Protein AF-A0A3D5J6N1-F1 (afdb_monomer_lite)

Structure (mmCIF, N/CA/C/O backbone):
data_AF-A0A3D5J6N1-F1
#
_entry.id   AF-A0A3D5J6N1-F1
#
loop_
_atom_site.group_PDB
_atom_site.id
_atom_site.type_symbol
_atom_site.label_atom_id
_atom_site.label_alt_id
_atom_site.label_comp_id
_atom_site.label_asym_id
_atom_site.label_entity_id
_atom_site.label_seq_id
_atom_site.pdbx_PDB_ins_code
_atom_site.Cartn_x
_atom_site.Cartn_y
_atom_site.Cartn_z
_atom_site.occupancy
_atom_site.B_iso_or_equiv
_atom_site.auth_seq_id
_atom_site.auth_comp_id
_atom_site.auth_asym_id
_atom_site.auth_atom_id
_atom_site.pdbx_PDB_model_num
ATOM 1 N N . GLY A 1 1 ? 0.751 -1.816 8.153 1.00 95.75 1 GLY A N 1
ATOM 2 C CA . GLY A 1 1 ? 0.790 -1.893 6.686 1.00 95.75 1 GLY A CA 1
ATOM 3 C C . GLY A 1 1 ? 2.060 -1.240 6.195 1.00 95.75 1 GLY A C 1
ATOM 4 O O . GLY A 1 1 ? 2.969 -1.044 6.995 1.00 95.75 1 GLY A O 1
ATOM 5 N N . GLU A 1 2 ? 2.127 -0.920 4.909 1.00 96.69 2 GLU A N 1
ATOM 6 C CA . GLU A 1 2 ? 3.297 -0.308 4.264 1.00 96.69 2 GLU A CA 1
ATOM 7 C C . GLU A 1 2 ? 3.144 1.219 4.150 1.00 96.69 2 GLU A C 1
ATOM 9 O O . GLU A 1 2 ? 2.028 1.720 4.011 1.00 96.69 2 GLU A O 1
ATOM 14 N N . SER A 1 3 ? 4.258 1.957 4.194 1.00 95.56 3 SER A N 1
ATOM 15 C CA . SER A 1 3 ? 4.312 3.390 3.886 1.00 95.56 3 SER A CA 1
ATOM 16 C C . SER A 1 3 ? 5.071 3.637 2.576 1.00 95.56 3 SER A C 1
ATOM 18 O O . SER A 1 3 ? 6.130 3.069 2.334 1.00 95.56 3 SER A O 1
ATOM 20 N N . GLY A 1 4 ? 4.544 4.515 1.721 1.00 90.12 4 GLY A N 1
ATOM 21 C CA . GLY A 1 4 ? 5.083 4.761 0.376 1.00 90.12 4 GLY A CA 1
ATOM 22 C C . GLY A 1 4 ? 6.143 5.866 0.279 1.00 90.12 4 GLY A C 1
ATOM 23 O O . GLY A 1 4 ? 6.127 6.614 -0.699 1.00 90.12 4 GLY A O 1
ATOM 24 N N . LEU A 1 5 ? 7.018 6.049 1.280 1.00 93.50 5 LEU A N 1
ATOM 25 C CA . LEU A 1 5 ? 7.982 7.165 1.300 1.00 93.50 5 LEU A CA 1
ATOM 26 C C . LEU A 1 5 ? 9.447 6.711 1.370 1.00 93.50 5 LEU A C 1
ATOM 28 O O . LEU A 1 5 ? 9.987 6.468 2.446 1.00 93.50 5 LEU A O 1
ATOM 32 N N . SER A 1 6 ? 10.118 6.708 0.217 1.00 90.38 6 SER A N 1
ATOM 33 C CA . SER A 1 6 ? 11.531 6.325 0.097 1.00 90.38 6 SER A CA 1
ATOM 34 C C . SER A 1 6 ? 12.516 7.441 0.490 1.00 90.38 6 SER A C 1
ATOM 36 O O . SER A 1 6 ? 12.380 8.616 0.113 1.00 90.38 6 SER A O 1
ATOM 38 N N . GLY A 1 7 ? 13.562 7.063 1.222 1.00 91.75 7 GLY A N 1
ATOM 39 C CA . GLY A 1 7 ? 14.678 7.906 1.657 1.00 91.75 7 GLY A CA 1
ATOM 40 C C . GLY A 1 7 ? 14.373 8.844 2.830 1.00 91.75 7 GLY A C 1
ATOM 41 O O . GLY A 1 7 ? 15.172 9.738 3.109 1.00 91.75 7 GLY A O 1
ATOM 42 N N . ARG A 1 8 ? 13.198 8.722 3.463 1.00 94.38 8 ARG A N 1
ATOM 43 C CA . ARG A 1 8 ? 12.785 9.486 4.663 1.00 94.38 8 ARG A CA 1
ATOM 44 C C . ARG A 1 8 ? 12.055 8.596 5.676 1.00 94.38 8 ARG A C 1
ATOM 46 O O . ARG A 1 8 ? 11.196 9.056 6.424 1.00 94.38 8 ARG A O 1
ATOM 53 N N . GLU A 1 9 ? 12.413 7.321 5.722 1.00 94.69 9 GLU A N 1
ATOM 54 C CA . GLU A 1 9 ? 11.760 6.273 6.510 1.00 94.69 9 GLU A CA 1
ATOM 55 C C . GLU A 1 9 ? 11.765 6.609 8.005 1.00 94.69 9 GLU A C 1
ATOM 57 O O . GLU A 1 9 ? 10.756 6.440 8.681 1.00 94.69 9 GLU A O 1
ATOM 62 N N . LYS A 1 10 ? 12.864 7.182 8.516 1.00 97.25 10 LYS A N 1
ATOM 63 C CA . LYS A 1 10 ? 12.965 7.614 9.922 1.00 97.25 10 LYS A CA 1
ATOM 64 C C . LYS A 1 10 ? 11.920 8.667 10.301 1.00 97.25 10 LYS A C 1
ATOM 66 O O . LYS A 1 10 ? 11.408 8.632 11.413 1.00 97.25 10 LYS A O 1
ATOM 71 N N . ALA A 1 11 ? 11.588 9.579 9.385 1.00 96.75 11 ALA A N 1
ATOM 72 C CA . ALA A 1 11 ? 10.551 10.578 9.631 1.00 96.75 11 ALA A CA 1
ATOM 73 C C . ALA A 1 11 ? 9.163 9.925 9.703 1.00 96.75 11 ALA A C 1
ATOM 75 O O . ALA A 1 11 ? 8.346 10.305 10.536 1.00 96.75 11 ALA A O 1
ATOM 76 N N . VAL A 1 12 ? 8.913 8.911 8.866 1.00 97.75 12 VAL A N 1
ATOM 77 C CA . VAL A 1 12 ? 7.665 8.136 8.910 1.00 97.75 12 VAL A CA 1
ATOM 78 C C . VAL A 1 12 ? 7.560 7.341 10.207 1.00 97.75 12 VAL A C 1
ATOM 80 O O . VAL A 1 12 ? 6.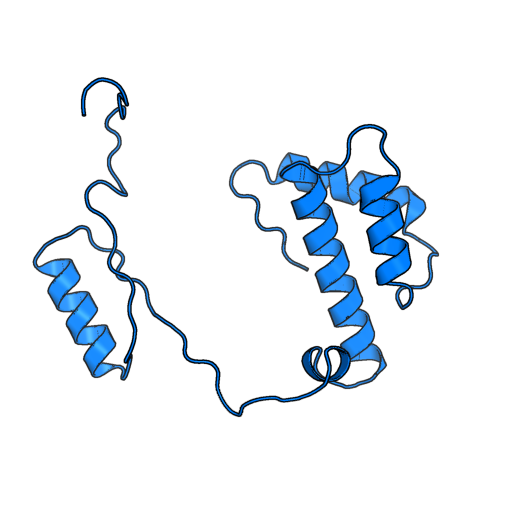497 7.340 10.818 1.00 97.75 12 VAL A O 1
ATOM 83 N N . ILE A 1 13 ? 8.650 6.707 10.652 1.00 97.69 13 ILE A N 1
ATOM 84 C CA . ILE A 1 13 ? 8.692 5.977 11.927 1.00 97.69 13 ILE A CA 1
ATOM 85 C C . ILE A 1 13 ? 8.324 6.911 13.082 1.00 97.69 13 ILE A C 1
ATOM 87 O O . ILE A 1 13 ? 7.390 6.604 13.813 1.00 97.69 13 ILE A O 1
ATOM 91 N N . GLY A 1 14 ? 8.967 8.080 13.185 1.00 97.56 14 GLY A N 1
ATOM 92 C CA . GLY A 1 14 ? 8.650 9.045 14.244 1.00 97.56 14 GLY A CA 1
ATOM 93 C C . GLY A 1 14 ? 7.196 9.534 14.202 1.00 97.56 14 GLY A C 1
ATOM 94 O O . GLY A 1 14 ? 6.566 9.692 15.243 1.00 97.56 14 GLY A O 1
ATOM 95 N N . ALA A 1 15 ? 6.621 9.712 13.007 1.00 96.19 15 ALA A N 1
ATOM 96 C CA . ALA A 1 15 ? 5.203 10.047 12.872 1.00 96.19 15 ALA A CA 1
ATOM 97 C C . ALA A 1 15 ? 4.282 8.907 13.349 1.00 96.19 15 ALA A C 1
ATOM 99 O O . ALA A 1 15 ? 3.285 9.168 14.018 1.00 96.19 15 ALA A O 1
ATOM 100 N N . ILE A 1 16 ? 4.615 7.648 13.045 1.00 97.31 16 ILE A N 1
ATOM 101 C CA . ILE A 1 16 ? 3.864 6.476 13.524 1.00 97.31 16 ILE A CA 1
ATOM 102 C C . ILE A 1 16 ? 3.967 6.348 15.046 1.00 97.31 16 ILE A C 1
ATOM 104 O O . ILE A 1 16 ? 2.947 6.118 15.693 1.00 97.31 16 ILE A O 1
ATOM 108 N N . GLU A 1 17 ? 5.162 6.512 15.618 1.00 97.50 17 GLU A N 1
ATOM 109 C CA . GLU A 1 17 ? 5.380 6.494 17.070 1.00 97.50 17 GLU A CA 1
ATOM 110 C C . GLU A 1 17 ? 4.515 7.555 17.753 1.00 97.50 17 GLU A C 1
ATOM 112 O O . GLU A 1 17 ? 3.757 7.227 18.664 1.00 97.50 17 GLU A O 1
ATOM 117 N N . HIS A 1 18 ? 4.517 8.784 17.235 1.00 95.44 18 HIS A N 1
ATOM 118 C CA . HIS A 1 18 ? 3.684 9.857 17.769 1.00 95.44 18 HIS A CA 1
ATOM 119 C C . HIS A 1 18 ? 2.181 9.548 17.675 1.00 95.44 18 HIS A C 1
ATOM 121 O O . HIS A 1 18 ? 1.440 9.716 18.642 1.00 95.44 18 HIS A O 1
ATOM 127 N N . PHE A 1 19 ? 1.705 9.045 16.531 1.00 95.62 19 PHE A N 1
ATOM 128 C CA . PHE A 1 19 ? 0.306 8.633 16.396 1.00 95.62 19 PHE A CA 1
ATOM 129 C C . PHE A 1 19 ? -0.060 7.467 17.327 1.00 95.62 19 PHE A C 1
ATOM 131 O O . PHE A 1 19 ? -1.196 7.382 17.797 1.00 95.62 19 PHE A O 1
ATOM 138 N N . SER A 1 20 ? 0.887 6.574 17.624 1.00 95.50 20 SER A N 1
ATOM 139 C CA . SER A 1 20 ? 0.641 5.413 18.483 1.00 95.50 20 SER A CA 1
ATOM 140 C C . SER A 1 20 ? 0.263 5.794 19.917 1.00 95.50 20 SER A C 1
ATOM 142 O O . SER A 1 20 ? -0.566 5.108 20.514 1.00 95.50 20 SER A O 1
ATOM 144 N N . GLU A 1 21 ? 0.784 6.916 20.429 1.00 94.06 21 GLU A N 1
ATOM 145 C CA . GLU A 1 21 ? 0.539 7.396 21.797 1.00 94.06 21 GLU A CA 1
ATOM 146 C C . GLU A 1 21 ? -0.954 7.528 22.123 1.00 94.06 21 GLU A C 1
ATOM 148 O O . GLU A 1 21 ? -1.364 7.286 23.257 1.00 94.06 21 GLU A O 1
ATOM 153 N N . TRP A 1 22 ? -1.779 7.866 21.128 1.00 89.56 22 TRP A N 1
ATOM 154 C CA . TRP A 1 22 ? -3.221 8.044 21.304 1.00 89.56 22 TRP A CA 1
ATOM 155 C C . TRP A 1 22 ? -4.077 7.016 20.553 1.00 89.56 22 TRP A C 1
ATOM 157 O O . TRP A 1 22 ? -5.252 6.843 20.886 1.00 89.56 22 TRP A O 1
ATOM 167 N N . LEU A 1 23 ? -3.525 6.322 19.550 1.00 95.12 23 LEU A N 1
ATOM 168 C CA . LEU A 1 23 ? -4.225 5.231 18.861 1.00 95.12 23 LEU A CA 1
ATOM 169 C C . LEU A 1 23 ? -4.404 4.002 19.760 1.00 95.12 23 LEU A C 1
ATOM 171 O O . LEU A 1 23 ? -5.376 3.257 19.603 1.00 95.12 23 LEU A O 1
ATOM 175 N N . LEU A 1 24 ? -3.479 3.768 20.692 1.00 95.50 24 LEU A N 1
ATOM 176 C CA . LEU A 1 24 ? -3.572 2.649 21.625 1.00 95.50 24 LEU A CA 1
ATOM 177 C C . LEU A 1 24 ? -4.835 2.757 22.492 1.00 95.50 24 LEU A C 1
ATOM 179 O O . LEU A 1 24 ? -5.148 3.796 23.064 1.00 95.50 24 LEU A O 1
ATOM 183 N N . GLY A 1 25 ? -5.584 1.655 22.575 1.00 95.31 25 GLY A N 1
ATOM 184 C CA . GLY A 1 25 ? -6.866 1.594 23.285 1.00 95.31 25 GLY A CA 1
ATOM 185 C C . GLY A 1 25 ? -8.078 2.055 22.467 1.00 95.31 25 GLY A C 1
ATOM 186 O O . GLY A 1 25 ? -9.211 1.842 22.902 1.00 95.31 25 GLY A O 1
ATOM 187 N N . LYS A 1 26 ? -7.886 2.625 21.269 1.00 96.38 26 LYS A N 1
ATOM 188 C CA . LYS A 1 26 ? -8.996 2.966 20.371 1.00 96.38 26 LYS A CA 1
ATOM 189 C C . LYS A 1 26 ? -9.545 1.712 19.666 1.00 96.38 26 LYS A C 1
ATOM 191 O O . LYS A 1 26 ? -8.797 0.785 19.346 1.00 96.38 26 LYS A O 1
ATOM 196 N N . PRO A 1 27 ? -10.853 1.670 19.362 1.00 96.94 27 PRO A N 1
ATOM 197 C CA . PRO A 1 27 ? -11.458 0.562 18.628 1.00 96.94 27 PRO A CA 1
ATOM 198 C C . PRO A 1 27 ? -11.005 0.544 17.160 1.00 96.94 27 PRO A C 1
ATOM 200 O O . PRO A 1 27 ? -11.390 1.398 16.361 1.00 96.94 27 PRO A O 1
ATOM 203 N N . ALA A 1 28 ? -10.260 -0.495 16.775 1.00 96.62 28 ALA A N 1
ATOM 204 C CA . ALA A 1 28 ? -9.67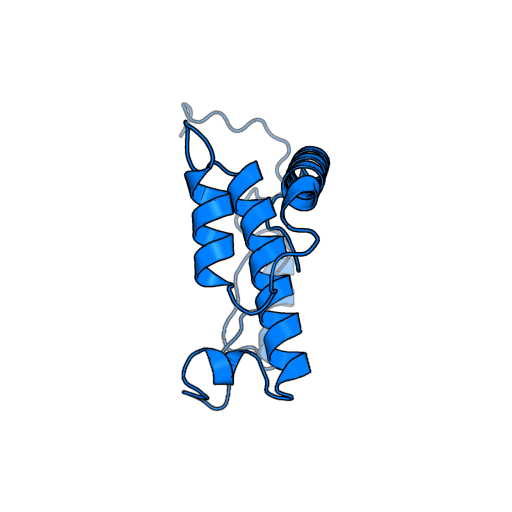1 -0.632 15.438 1.00 96.62 28 ALA A CA 1
ATOM 205 C C . ALA A 1 28 ? -10.690 -0.623 14.277 1.00 96.62 28 ALA A C 1
ATOM 207 O O . ALA A 1 28 ? -10.333 -0.346 13.137 1.00 96.62 28 ALA A O 1
ATOM 208 N N . PHE A 1 29 ? -11.970 -0.913 14.538 1.00 97.81 29 PHE A N 1
ATOM 209 C CA . PHE A 1 29 ? -13.009 -0.947 13.501 1.00 97.81 29 PHE A CA 1
ATOM 210 C C . PHE A 1 29 ? -13.535 0.442 13.117 1.00 97.81 29 PHE A C 1
ATOM 212 O O . PHE A 1 29 ? -14.210 0.569 12.092 1.00 97.81 29 PHE A O 1
ATOM 219 N N . GLN A 1 30 ? -13.205 1.486 13.885 1.00 97.62 30 GLN A N 1
ATOM 220 C CA . GLN A 1 30 ? -13.587 2.872 13.599 1.00 97.62 30 GLN A CA 1
ATOM 221 C C . GLN A 1 30 ? -12.633 3.541 12.592 1.00 97.62 30 GLN A C 1
ATOM 223 O O . GLN A 1 30 ? -12.258 4.698 12.759 1.00 97.62 30 GLN A O 1
ATOM 228 N N . ILE A 1 31 ? -12.252 2.817 11.533 1.00 98.12 31 ILE A N 1
ATOM 229 C CA . ILE A 1 31 ? -11.188 3.201 10.589 1.00 98.12 31 ILE A CA 1
ATOM 230 C C . ILE A 1 31 ? -11.380 4.625 10.056 1.00 98.12 31 ILE A C 1
ATOM 232 O O . ILE A 1 31 ? -10.477 5.445 10.168 1.00 98.12 31 ILE A O 1
ATOM 236 N N . GLY A 1 32 ? -12.578 4.959 9.562 1.00 97.62 32 GLY A N 1
ATOM 237 C CA . GLY A 1 32 ? -12.861 6.294 9.026 1.00 97.62 32 GLY A CA 1
ATOM 238 C C . GLY A 1 32 ? -12.730 7.417 10.062 1.00 97.62 32 GLY A C 1
ATOM 239 O O . GLY A 1 32 ? -12.237 8.491 9.732 1.00 97.62 32 GLY A O 1
ATOM 240 N N . SER A 1 33 ? -13.108 7.168 11.320 1.00 97.31 33 SER A N 1
ATOM 241 C CA . SER A 1 33 ? -12.926 8.146 12.402 1.00 97.31 33 SER A CA 1
ATOM 242 C C . SER A 1 33 ? -11.450 8.326 12.736 1.00 97.31 33 SER A C 1
ATOM 244 O O . SER A 1 33 ? -10.985 9.456 12.838 1.00 97.31 33 SER A O 1
ATOM 246 N N . LEU A 1 34 ? -10.709 7.222 12.870 1.00 97.56 34 LEU A N 1
ATOM 247 C CA . LEU A 1 34 ? -9.277 7.252 13.170 1.00 97.56 34 LEU A CA 1
ATOM 248 C C . LEU A 1 34 ? -8.498 7.949 12.054 1.00 97.56 34 LEU A C 1
ATOM 250 O O . LEU A 1 34 ? -7.630 8.764 12.337 1.00 97.56 34 LEU A O 1
ATOM 254 N N . TRP A 1 35 ? -8.852 7.696 10.794 1.00 97.19 35 TRP A N 1
ATOM 255 C CA . TRP A 1 35 ? -8.256 8.376 9.648 1.00 97.19 35 TRP A CA 1
ATOM 256 C C . TRP A 1 35 ? -8.487 9.891 9.705 1.00 97.19 35 TRP A C 1
ATOM 258 O O . TRP A 1 35 ? -7.547 10.664 9.537 1.00 97.19 35 TRP A O 1
ATOM 268 N N . GLN A 1 36 ? -9.723 10.328 9.981 1.00 95.88 36 GLN A N 1
ATOM 269 C CA . GLN A 1 36 ? -10.050 11.754 10.104 1.00 95.88 36 GLN A CA 1
ATOM 270 C C . GLN A 1 36 ? -9.321 12.406 11.280 1.00 95.88 36 GLN A C 1
ATOM 272 O O . GLN A 1 36 ? -8.805 13.510 11.126 1.00 95.88 36 GLN A O 1
ATOM 277 N N . GLU A 1 37 ? -9.243 11.725 12.424 1.00 94.00 37 GLU A N 1
ATOM 278 C CA . GLU A 1 37 ? -8.503 12.191 13.601 1.00 94.00 37 GLU A CA 1
ATOM 279 C C . GLU A 1 37 ? -7.011 12.333 13.264 1.00 94.00 37 GLU A C 1
ATOM 281 O O . GLU A 1 37 ? -6.456 13.404 13.463 1.00 94.00 37 GLU A O 1
ATOM 286 N N . LEU A 1 38 ? -6.381 11.332 12.638 1.00 94.75 38 LEU A N 1
ATOM 287 C CA . LEU A 1 38 ? -4.975 11.402 12.218 1.00 94.75 38 LEU A CA 1
ATOM 288 C C . LEU A 1 38 ? -4.700 12.522 11.201 1.00 94.75 38 LEU A C 1
ATOM 290 O O . LEU A 1 38 ? -3.656 13.171 11.252 1.00 94.75 38 LEU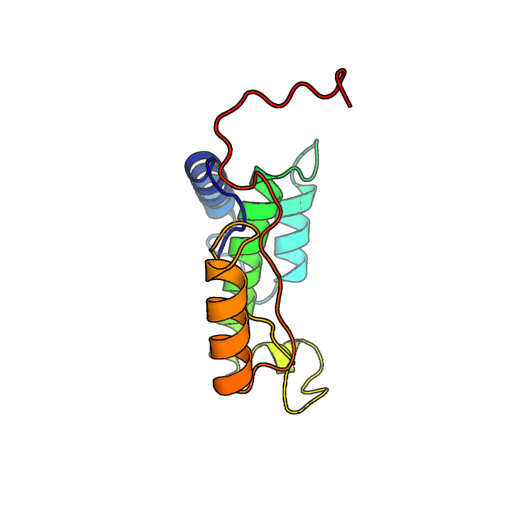 A O 1
ATOM 294 N N . TYR A 1 39 ? -5.610 12.732 10.249 1.00 95.38 39 TYR A N 1
ATOM 295 C CA . TYR A 1 39 ? -5.411 13.715 9.186 1.00 95.38 39 TYR A CA 1
ATOM 296 C C . TYR A 1 39 ? -5.650 15.152 9.670 1.00 95.38 39 TYR A C 1
ATOM 298 O O . TYR A 1 39 ? -4.902 16.051 9.285 1.00 95.38 39 TYR A O 1
ATOM 306 N N . ARG A 1 40 ? -6.665 15.361 10.523 1.00 92.88 40 ARG A N 1
ATOM 307 C CA . ARG A 1 40 ? -7.186 16.686 10.914 1.00 92.88 40 ARG A CA 1
ATOM 308 C C . ARG A 1 40 ? -6.847 17.113 12.345 1.00 92.88 40 ARG A C 1
ATOM 310 O O . ARG A 1 40 ? -7.234 18.207 12.739 1.00 92.88 40 ARG A O 1
ATOM 317 N N . SER A 1 41 ? -6.151 16.295 13.140 1.00 85.81 41 SER A N 1
ATOM 318 C CA . SER A 1 41 ? -5.722 16.673 14.503 1.00 85.81 41 SER A CA 1
ATOM 319 C C . SER A 1 41 ? -4.613 17.729 14.539 1.00 85.81 41 SER A C 1
ATOM 321 O O . SER A 1 41 ? -4.252 18.215 15.608 1.00 85.81 41 SER A O 1
ATOM 323 N N . GLN A 1 42 ? -4.076 18.097 13.379 1.00 80.81 42 GLN A N 1
ATOM 324 C CA . GLN A 1 42 ? -2.999 19.063 13.213 1.00 80.81 42 GLN A CA 1
ATOM 325 C C . GLN A 1 42 ? -3.494 20.337 12.530 1.00 80.81 42 GLN A C 1
ATOM 327 O O . GLN A 1 42 ? -4.401 20.302 11.706 1.00 80.81 42 GLN A O 1
ATOM 332 N N . TYR A 1 43 ? -2.856 21.464 12.850 1.00 84.38 43 TYR A N 1
ATOM 333 C CA . TYR A 1 43 ? -3.203 22.767 1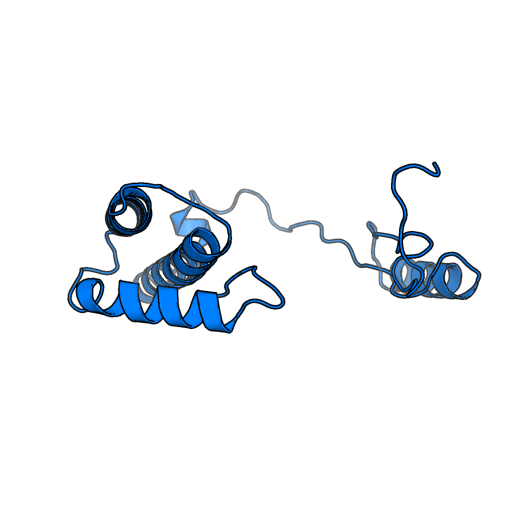2.275 1.00 84.38 43 TYR A CA 1
ATOM 334 C C . TYR A 1 43 ? -2.875 22.872 10.773 1.00 84.38 43 TYR A C 1
ATOM 336 O O . TYR A 1 43 ? -3.507 23.644 10.062 1.00 84.38 43 TYR A O 1
ATOM 344 N N . PHE A 1 44 ? -1.889 22.104 10.296 1.00 87.88 44 PHE A N 1
ATOM 345 C CA . PHE A 1 44 ? -1.512 22.026 8.883 1.00 87.88 44 PHE A CA 1
ATOM 346 C C . PHE A 1 44 ? -1.666 20.589 8.395 1.00 87.88 44 PHE A C 1
ATOM 348 O O . PHE A 1 44 ? -0.816 19.749 8.680 1.00 87.88 44 PHE A O 1
ATOM 355 N N . GLU A 1 45 ? -2.745 20.283 7.684 1.00 89.50 45 GLU A N 1
ATOM 356 C CA . GLU A 1 45 ? -3.027 18.906 7.289 1.00 89.50 45 GLU A CA 1
ATOM 357 C C . GLU A 1 45 ? -2.117 18.393 6.160 1.00 89.50 45 GLU A C 1
ATOM 359 O O . GLU A 1 45 ? -1.752 19.099 5.216 1.00 89.50 45 GLU A O 1
ATOM 364 N N . GLY A 1 46 ? -1.820 17.094 6.214 1.00 84.25 46 GLY A N 1
ATOM 365 C CA . GLY A 1 46 ? -1.230 16.356 5.104 1.00 84.25 46 GLY A CA 1
ATOM 366 C C . GLY A 1 46 ? 0.300 16.379 5.050 1.00 84.25 46 GLY A C 1
ATOM 367 O O . GLY A 1 46 ? 0.988 16.182 6.047 1.00 84.25 46 GLY A O 1
ATOM 368 N N . GLY A 1 47 ? 0.847 16.506 3.840 1.00 92.50 47 GLY A N 1
ATOM 369 C CA . GLY A 1 47 ? 2.282 16.361 3.585 1.00 92.50 47 GLY A CA 1
ATOM 370 C C . GLY A 1 47 ? 2.748 14.906 3.441 1.00 92.50 47 GLY A C 1
ATOM 371 O O . GLY A 1 47 ? 2.100 13.955 3.876 1.00 92.50 47 GLY A O 1
ATOM 372 N N . ARG A 1 48 ? 3.904 14.719 2.789 1.00 94.25 48 ARG A N 1
ATOM 373 C CA . ARG A 1 48 ? 4.380 13.386 2.368 1.00 94.25 48 ARG A CA 1
ATOM 374 C C . ARG A 1 48 ? 4.625 12.431 3.536 1.00 94.25 48 ARG A C 1
ATOM 376 O O . ARG A 1 48 ? 4.282 11.263 3.433 1.00 94.25 48 ARG A O 1
ATOM 383 N N . VAL A 1 49 ? 5.220 12.920 4.625 1.00 95.69 49 VAL A N 1
ATOM 384 C CA . VAL A 1 49 ? 5.573 12.088 5.789 1.00 95.69 49 VAL A CA 1
ATOM 385 C C . VAL A 1 49 ? 4.321 11.630 6.530 1.00 95.69 49 VAL A C 1
ATOM 387 O O . VAL A 1 49 ? 4.151 10.436 6.762 1.00 95.69 49 VAL A O 1
ATOM 390 N N . LEU A 1 50 ? 3.424 12.562 6.860 1.00 95.56 50 LEU A N 1
ATOM 391 C CA . LEU A 1 50 ? 2.253 12.255 7.676 1.00 95.56 50 LEU A CA 1
ATOM 392 C C . LEU A 1 50 ? 1.254 11.401 6.904 1.00 95.56 50 LEU A C 1
ATOM 394 O O . LEU A 1 50 ? 0.805 10.390 7.427 1.00 95.56 50 LEU A O 1
ATOM 398 N N . VAL A 1 51 ? 0.981 11.708 5.631 1.00 95.94 51 VAL A N 1
ATOM 399 C CA . VAL A 1 51 ? 0.082 10.873 4.817 1.00 95.94 51 VAL A CA 1
ATOM 400 C C . VAL A 1 51 ? 0.668 9.475 4.584 1.00 95.94 51 VAL A C 1
ATOM 402 O O . VAL A 1 51 ? -0.083 8.500 4.576 1.00 95.94 51 VAL A O 1
ATOM 405 N N . ALA A 1 52 ? 1.995 9.332 4.468 1.00 97.19 52 ALA A N 1
ATOM 406 C CA . ALA A 1 52 ? 2.633 8.016 4.392 1.00 97.19 52 ALA A CA 1
ATOM 407 C C . ALA A 1 52 ? 2.471 7.212 5.696 1.00 97.19 52 ALA A C 1
ATOM 409 O O . ALA A 1 52 ? 2.183 6.016 5.637 1.00 97.19 52 ALA A O 1
ATOM 410 N N . ALA A 1 53 ? 2.598 7.857 6.861 1.00 97.06 53 ALA A N 1
ATOM 411 C CA . ALA A 1 53 ? 2.338 7.230 8.159 1.00 97.06 53 ALA A CA 1
ATOM 412 C C . ALA A 1 53 ? 0.859 6.833 8.320 1.00 97.06 53 ALA A C 1
ATOM 414 O O . ALA A 1 53 ? 0.562 5.694 8.681 1.00 97.06 53 ALA A O 1
ATOM 415 N N . ILE A 1 54 ? -0.068 7.735 7.973 1.00 96.81 54 ILE A N 1
ATOM 416 C CA . ILE A 1 54 ? -1.518 7.483 7.995 1.00 96.81 54 ILE A CA 1
ATOM 417 C C . ILE A 1 54 ? -1.873 6.301 7.091 1.00 96.81 54 ILE A C 1
ATOM 419 O O . ILE A 1 54 ? -2.624 5.424 7.506 1.00 96.81 54 ILE A O 1
ATOM 423 N N . SER A 1 55 ? -1.291 6.227 5.891 1.00 97.62 55 SER A N 1
ATOM 424 C CA . SER A 1 55 ? -1.521 5.117 4.955 1.00 97.62 55 SER A CA 1
ATOM 425 C C . SER A 1 55 ? -1.083 3.771 5.543 1.00 97.62 55 SER A C 1
ATOM 427 O O . SER A 1 55 ? -1.813 2.786 5.445 1.00 97.62 55 SER A O 1
ATOM 429 N N . ALA A 1 56 ? 0.071 3.721 6.219 1.00 98.19 56 ALA A N 1
ATOM 430 C CA . ALA A 1 56 ? 0.551 2.491 6.850 1.00 98.19 56 ALA A CA 1
ATOM 431 C C . ALA A 1 56 ? -0.376 1.995 7.971 1.00 98.19 56 ALA A C 1
ATOM 433 O O . ALA A 1 56 ? -0.546 0.776 8.126 1.00 98.19 56 ALA A O 1
ATOM 434 N N . ILE A 1 57 ? -0.968 2.926 8.728 1.00 97.88 57 ILE A N 1
ATOM 435 C CA . ILE A 1 57 ? -1.960 2.651 9.774 1.00 97.88 57 ILE A CA 1
ATOM 436 C C . ILE A 1 57 ? -3.281 2.199 9.143 1.00 97.88 57 ILE A C 1
ATOM 438 O O . ILE A 1 57 ? -3.795 1.149 9.518 1.00 97.88 57 ILE A O 1
ATOM 442 N N . ASP A 1 58 ? -3.797 2.917 8.146 1.00 98.12 58 ASP A N 1
ATOM 443 C CA . ASP A 1 58 ? -5.059 2.597 7.469 1.00 98.12 58 ASP A CA 1
ATOM 444 C C . ASP A 1 58 ? -5.044 1.197 6.831 1.00 98.12 58 ASP A C 1
ATOM 446 O O . ASP A 1 58 ? -5.959 0.400 7.054 1.00 98.12 58 ASP A O 1
ATOM 450 N N . ILE A 1 59 ? -3.952 0.842 6.143 1.00 98.50 59 ILE A N 1
ATOM 451 C CA . ILE A 1 59 ? -3.745 -0.508 5.597 1.00 98.50 59 ILE A CA 1
ATOM 452 C C . ILE A 1 59 ? -3.748 -1.554 6.723 1.00 98.50 59 ILE A C 1
ATOM 454 O O . ILE A 1 59 ? -4.335 -2.624 6.569 1.00 98.50 59 ILE A O 1
ATOM 458 N N . ALA A 1 60 ? -3.108 -1.263 7.866 1.00 98.44 60 ALA A N 1
ATOM 459 C CA . ALA A 1 60 ? -3.092 -2.181 9.009 1.00 98.44 60 ALA A CA 1
ATOM 460 C C . ALA A 1 60 ? -4.492 -2.383 9.604 1.00 98.44 60 ALA A C 1
ATOM 462 O O . ALA A 1 60 ? -4.863 -3.506 9.934 1.00 98.44 60 ALA A O 1
ATOM 463 N N . LEU A 1 61 ? -5.272 -1.309 9.730 1.00 98.50 61 LEU A N 1
ATOM 464 C CA . LEU A 1 61 ? -6.626 -1.362 10.273 1.00 98.50 61 LEU A CA 1
ATOM 465 C C . LEU A 1 61 ? -7.573 -2.147 9.355 1.00 98.50 61 LEU A C 1
ATOM 467 O O . LEU A 1 61 ? -8.365 -2.956 9.843 1.00 98.50 61 LEU A O 1
ATOM 471 N N . HIS A 1 62 ? -7.460 -1.971 8.036 1.00 98.69 62 HIS A N 1
ATOM 472 C CA . HIS A 1 62 ? -8.216 -2.769 7.069 1.00 98.69 62 HIS A CA 1
ATOM 473 C C . HIS A 1 62 ? -7.817 -4.250 7.102 1.00 98.69 62 HIS A C 1
ATOM 475 O O . HIS A 1 62 ? -8.699 -5.108 7.074 1.00 98.69 62 HIS A O 1
ATOM 481 N N . ASP A 1 63 ? -6.523 -4.562 7.232 1.00 98.75 63 ASP A N 1
ATOM 482 C CA . ASP A 1 63 ? -6.034 -5.938 7.404 1.00 98.75 63 ASP A CA 1
ATOM 483 C C . ASP A 1 63 ? -6.576 -6.577 8.697 1.00 98.75 63 ASP A C 1
ATOM 485 O O . ASP A 1 63 ? -7.116 -7.683 8.668 1.00 98.75 63 ASP A O 1
ATOM 489 N N . ILE A 1 64 ? -6.541 -5.852 9.823 1.00 98.44 64 ILE A N 1
ATOM 490 C CA . ILE A 1 64 ? -7.138 -6.290 11.097 1.00 98.44 64 ILE A CA 1
ATOM 491 C C . ILE A 1 64 ? -8.633 -6.574 10.929 1.00 98.44 64 ILE A C 1
ATOM 493 O O . ILE A 1 64 ? -9.110 -7.626 11.357 1.00 98.44 64 ILE A O 1
ATOM 497 N N . LYS A 1 65 ? -9.380 -5.659 10.302 1.00 98.56 65 LYS A N 1
ATOM 498 C CA . LYS A 1 65 ? -10.826 -5.813 10.103 1.00 98.56 65 LYS A CA 1
ATOM 499 C C . LYS A 1 65 ? -11.153 -6.996 9.190 1.00 98.56 65 LYS A C 1
ATOM 501 O O . LYS A 1 65 ? -12.058 -7.762 9.511 1.00 98.56 65 LYS A O 1
ATOM 506 N N . GLY A 1 66 ? -10.399 -7.180 8.105 1.00 98.62 66 GLY A N 1
ATOM 507 C CA . GLY A 1 66 ? -10.543 -8.328 7.206 1.00 98.62 66 GLY A CA 1
ATOM 508 C C . GLY A 1 66 ? -10.276 -9.650 7.924 1.00 98.62 66 GLY A C 1
ATOM 509 O O . GLY A 1 66 ? -11.113 -10.551 7.890 1.00 98.62 66 GLY A O 1
ATOM 510 N N . LYS A 1 67 ? -9.170 -9.735 8.675 1.00 98.69 67 LYS A N 1
ATOM 511 C CA . LYS A 1 67 ? -8.818 -10.915 9.486 1.00 98.69 67 LYS A CA 1
ATOM 512 C C . LYS A 1 67 ? -9.874 -11.237 10.541 1.00 98.69 67 LYS A C 1
ATOM 514 O O . LYS A 1 67 ? -10.261 -12.394 10.675 1.00 98.69 67 LYS A O 1
ATOM 519 N N . ALA A 1 68 ? -10.360 -10.229 11.262 1.00 98.62 68 ALA A N 1
ATOM 520 C CA . ALA A 1 68 ? -11.365 -10.405 12.308 1.00 98.62 68 ALA A CA 1
ATOM 521 C C . ALA A 1 68 ? -12.725 -10.866 11.758 1.00 98.62 68 ALA A C 1
ATOM 523 O O . ALA A 1 68 ? -13.419 -11.638 12.414 1.00 98.62 68 ALA A O 1
ATOM 524 N N . LEU A 1 69 ? -13.093 -10.418 10.555 1.00 98.44 69 LEU A N 1
ATOM 525 C CA . LEU A 1 69 ? -14.322 -10.826 9.870 1.00 98.44 69 LEU A CA 1
ATOM 526 C C . LEU A 1 69 ? -14.137 -12.060 8.973 1.00 98.44 69 LEU A C 1
ATOM 528 O O . LEU A 1 69 ? -15.106 -12.518 8.380 1.00 98.44 69 LEU A O 1
ATOM 532 N N . GLN A 1 70 ? -12.915 -12.593 8.875 1.00 98.56 70 GLN A N 1
ATOM 533 C CA . GLN A 1 70 ? -12.548 -13.718 8.008 1.00 98.56 70 GLN A CA 1
ATOM 534 C C . GLN A 1 70 ? -12.913 -13.503 6.529 1.00 98.56 70 GLN A C 1
ATOM 536 O O . GLN A 1 70 ? -13.252 -14.445 5.815 1.00 98.56 70 GLN A O 1
ATOM 541 N N . VAL A 1 71 ? -12.808 -12.259 6.056 1.00 98.62 71 VAL A N 1
ATOM 542 C CA . VAL A 1 71 ? -13.040 -11.893 4.655 1.00 98.62 71 VAL A CA 1
ATOM 543 C C . VAL A 1 71 ? -11.821 -11.176 4.080 1.00 98.62 71 VAL A C 1
ATOM 545 O O . VAL A 1 71 ? -11.120 -10.458 4.801 1.00 98.62 71 VAL A O 1
ATOM 548 N N . PRO A 1 72 ? -11.540 -11.325 2.777 1.00 98.25 72 PRO A N 1
ATOM 549 C CA . PRO A 1 72 ? -10.525 -10.505 2.133 1.00 98.25 72 PRO A CA 1
ATOM 550 C C . PRO A 1 72 ? -10.955 -9.030 2.131 1.00 98.25 72 PRO A C 1
ATOM 552 O O . PRO A 1 72 ? -12.139 -8.717 2.038 1.00 98.25 72 PRO A O 1
ATOM 555 N N . VAL A 1 73 ? -9.992 -8.102 2.192 1.00 98.38 73 VAL A N 1
ATOM 556 C CA . VAL A 1 73 ? -10.272 -6.655 2.323 1.00 98.38 73 VAL A CA 1
ATOM 557 C C . VAL A 1 73 ? -11.196 -6.122 1.222 1.00 98.38 73 VAL A C 1
ATOM 559 O O . VAL A 1 73 ? -12.010 -5.249 1.499 1.00 98.38 73 VAL A O 1
ATOM 562 N N . TYR A 1 74 ? -11.142 -6.660 -0.002 1.00 98.00 74 TYR A N 1
ATOM 563 C CA . TYR A 1 74 ? -12.023 -6.210 -1.086 1.00 98.00 74 TYR A CA 1
ATOM 564 C C . TYR A 1 74 ? -13.518 -6.439 -0.796 1.00 98.00 74 TYR A C 1
ATOM 566 O O . TYR A 1 74 ? -14.343 -5.681 -1.299 1.00 98.00 74 TYR A O 1
ATOM 574 N N . GLU A 1 75 ? -13.886 -7.413 0.044 1.00 98.38 75 GLU A N 1
ATOM 575 C CA . GLU A 1 75 ? -15.280 -7.601 0.485 1.00 98.38 75 GLU A CA 1
ATOM 576 C C . GLU A 1 75 ? -15.750 -6.445 1.372 1.00 98.38 75 GLU A C 1
ATOM 578 O O . GLU A 1 75 ? -16.894 -6.006 1.282 1.00 98.38 75 GLU A O 1
ATOM 583 N N . LEU A 1 76 ? -14.841 -5.854 2.153 1.00 97.75 76 LEU A N 1
ATOM 584 C CA . LEU A 1 76 ? -15.127 -4.644 2.930 1.00 97.75 76 LEU A CA 1
ATOM 585 C C . LEU A 1 76 ? -15.340 -3.412 2.034 1.00 97.75 76 LEU A C 1
ATOM 587 O O . LEU A 1 76 ? -15.941 -2.436 2.478 1.00 97.75 76 LEU A O 1
ATOM 591 N N . LEU A 1 77 ? -14.839 -3.455 0.795 1.00 97.06 77 LEU A N 1
ATOM 592 C CA . LEU A 1 77 ? -14.844 -2.357 -0.177 1.00 97.06 77 LEU A CA 1
ATOM 593 C C . LEU A 1 77 ? -15.941 -2.501 -1.249 1.00 97.06 77 LEU A C 1
ATOM 595 O O . LEU A 1 77 ? -15.879 -1.837 -2.282 1.00 97.06 77 LEU A O 1
ATOM 599 N N . GLY A 1 78 ? -16.943 -3.353 -1.015 1.00 97.62 78 GLY A N 1
ATOM 600 C CA . GLY A 1 78 ? -18.068 -3.552 -1.938 1.00 97.62 78 GLY A CA 1
ATOM 601 C C . GLY A 1 78 ? -17.974 -4.807 -2.807 1.00 97.62 78 GLY A C 1
ATOM 602 O O . GLY A 1 78 ? -18.708 -4.923 -3.789 1.00 97.62 78 GLY A O 1
ATOM 603 N N . GLY A 1 79 ? -17.095 -5.745 -2.452 1.00 98.00 79 GLY A N 1
ATOM 604 C CA . GLY A 1 79 ? -17.041 -7.070 -3.060 1.00 98.00 79 GLY A CA 1
ATOM 605 C C . GLY A 1 79 ? -16.310 -7.124 -4.399 1.00 98.00 79 GLY A C 1
ATOM 606 O O . GLY A 1 79 ? -15.826 -6.131 -4.952 1.00 98.00 79 GLY A O 1
ATOM 607 N N . LYS A 1 80 ? -16.192 -8.345 -4.920 1.00 97.50 80 LYS A N 1
ATOM 608 C CA . LYS A 1 80 ? -15.496 -8.639 -6.175 1.00 97.50 80 LYS A CA 1
ATOM 609 C C . LYS A 1 80 ? -16.207 -8.010 -7.383 1.00 97.50 80 LYS A C 1
ATOM 611 O O . LYS A 1 80 ? -17.363 -8.305 -7.652 1.00 97.50 80 LYS A O 1
ATOM 616 N N . GLN A 1 81 ? -15.477 -7.208 -8.162 1.00 97.25 81 GLN A N 1
ATOM 617 C CA . GLN A 1 81 ? -15.970 -6.580 -9.406 1.00 97.25 81 GLN A CA 1
ATOM 618 C C . GLN A 1 81 ? -15.357 -7.187 -10.686 1.00 97.25 81 GLN A C 1
ATOM 620 O O . GLN A 1 81 ? -15.703 -6.786 -11.794 1.00 97.25 81 GLN A O 1
ATOM 625 N N . ARG A 1 82 ? -14.384 -8.100 -10.544 1.00 97.44 82 ARG A N 1
ATOM 626 C CA . ARG A 1 82 ? -13.690 -8.815 -11.633 1.00 97.44 82 ARG A CA 1
ATOM 627 C C . ARG A 1 82 ? -12.906 -10.010 -11.094 1.00 97.44 82 ARG A C 1
ATOM 629 O O . ARG A 1 82 ? -12.564 -10.026 -9.914 1.00 97.44 82 ARG A O 1
ATOM 636 N N . ASP A 1 83 ? -12.580 -10.970 -11.957 1.00 97.06 83 ASP A N 1
ATOM 637 C CA . ASP A 1 83 ? -11.832 -12.180 -11.581 1.00 97.06 83 ASP A CA 1
ATOM 638 C C . ASP A 1 83 ? -10.318 -11.990 -11.503 1.00 97.06 83 ASP A C 1
ATOM 640 O O . ASP A 1 83 ? -9.678 -12.583 -10.638 1.00 97.06 83 ASP A O 1
ATOM 644 N N . PHE A 1 84 ? -9.763 -11.124 -12.351 1.00 94.62 84 PHE A N 1
ATOM 645 C CA . PHE A 1 84 ? -8.327 -10.870 -12.435 1.00 94.62 84 PHE A CA 1
ATOM 646 C C . PHE A 1 84 ? -8.045 -9.372 -12.583 1.00 94.62 84 PHE A C 1
ATOM 648 O O . PHE A 1 84 ? -8.861 -8.615 -13.116 1.00 94.62 84 PHE A O 1
ATOM 655 N N . ILE A 1 85 ? -6.873 -8.949 -12.110 1.00 94.75 85 ILE A N 1
ATOM 656 C CA . ILE A 1 85 ? -6.333 -7.600 -12.303 1.00 94.75 85 ILE A CA 1
ATOM 657 C C . ILE A 1 85 ? -5.184 -7.721 -13.297 1.00 94.75 85 ILE A C 1
ATOM 659 O O . ILE A 1 85 ? -4.238 -8.464 -13.047 1.00 94.75 85 ILE A O 1
ATOM 663 N N . LEU A 1 86 ? -5.263 -6.999 -14.415 1.00 94.38 86 LEU A N 1
ATOM 664 C CA . LEU A 1 86 ? -4.142 -6.908 -15.345 1.00 94.38 86 LEU A CA 1
ATOM 665 C C . LEU A 1 86 ? -2.998 -6.151 -14.669 1.00 94.38 86 LEU A C 1
ATOM 667 O O . LEU A 1 86 ? -3.172 -5.023 -14.208 1.00 94.38 86 LEU A O 1
ATOM 671 N N . THR A 1 87 ? -1.836 -6.785 -14.609 1.00 95.81 87 THR A N 1
ATOM 672 C CA . THR A 1 87 ? -0.602 -6.211 -14.076 1.00 95.81 87 THR A CA 1
ATOM 673 C C . THR A 1 87 ? 0.372 -5.926 -15.218 1.00 95.81 87 THR A C 1
ATOM 675 O O . THR A 1 87 ? 0.192 -6.396 -16.343 1.00 95.81 87 THR A O 1
ATOM 678 N N . PHE A 1 88 ? 1.406 -5.135 -14.939 1.00 96.19 88 PHE A N 1
ATOM 679 C CA . PHE A 1 88 ? 2.491 -4.883 -15.882 1.00 96.19 88 PHE A CA 1
ATOM 680 C C . PHE A 1 88 ? 3.838 -5.164 -15.221 1.00 96.19 88 PHE A C 1
ATOM 682 O O . PHE A 1 88 ? 4.034 -4.875 -14.039 1.00 96.19 88 PHE A O 1
ATOM 689 N N . ALA A 1 89 ? 4.778 -5.688 -15.999 1.00 95.50 89 ALA A N 1
ATOM 690 C CA . ALA A 1 89 ? 6.170 -5.827 -15.585 1.00 95.50 89 ALA A CA 1
ATOM 691 C C . ALA A 1 89 ? 6.994 -4.612 -16.037 1.00 95.50 89 ALA A C 1
ATOM 693 O O . ALA A 1 89 ? 6.603 -3.888 -16.950 1.00 95.50 89 ALA A O 1
ATOM 694 N N . THR A 1 90 ? 8.132 -4.356 -15.391 1.00 93.94 90 THR A N 1
ATOM 695 C CA . THR A 1 90 ? 9.049 -3.272 -15.784 1.00 93.94 90 THR A CA 1
ATOM 696 C C . THR A 1 90 ? 10.386 -3.850 -16.235 1.00 93.94 90 THR A C 1
ATOM 698 O O . THR A 1 90 ? 10.961 -4.660 -15.514 1.00 93.94 90 THR A O 1
ATOM 701 N N . THR A 1 91 ? 10.904 -3.397 -17.379 1.00 94.25 91 THR A N 1
ATOM 702 C CA . THR A 1 91 ? 12.295 -3.671 -17.788 1.00 94.25 91 THR A CA 1
ATOM 703 C C . THR A 1 91 ? 13.256 -2.811 -16.968 1.00 94.25 91 THR A C 1
ATOM 705 O O . THR A 1 91 ? 12.997 -1.619 -16.795 1.00 94.25 91 THR A O 1
ATOM 708 N N . SER A 1 92 ? 14.382 -3.351 -16.513 1.00 89.69 92 SER A N 1
ATOM 709 C CA . SER A 1 92 ? 15.376 -2.612 -15.717 1.00 89.69 92 SER A CA 1
ATOM 710 C C . SER A 1 92 ? 16.500 -1.987 -16.547 1.00 89.69 92 SER A C 1
ATOM 712 O O . SER A 1 92 ? 17.143 -1.048 -16.080 1.00 89.69 92 SER A O 1
ATOM 714 N N . ALA A 1 93 ? 16.740 -2.489 -17.761 1.00 91.00 93 ALA A N 1
ATOM 715 C CA . ALA A 1 93 ? 17.803 -1.988 -18.627 1.00 91.00 93 ALA A CA 1
ATOM 716 C C . ALA A 1 93 ? 17.476 -0.592 -19.195 1.00 91.00 93 ALA A C 1
ATOM 718 O O . ALA A 1 93 ? 16.301 -0.292 -19.434 1.00 91.00 93 ALA A O 1
ATOM 719 N N . PRO A 1 94 ? 18.485 0.266 -19.449 1.00 90.00 94 PRO A N 1
ATOM 720 C CA . PRO A 1 94 ? 18.289 1.499 -20.206 1.00 90.00 94 PRO A CA 1
ATOM 721 C C . PRO A 1 94 ? 17.881 1.194 -21.660 1.00 90.00 94 PRO A C 1
ATOM 723 O O . PRO A 1 94 ? 18.066 0.067 -22.130 1.00 90.00 94 PRO A O 1
ATOM 726 N N . PRO A 1 95 ? 17.339 2.179 -22.400 1.00 91.94 95 PRO A N 1
ATOM 727 C CA . PRO A 1 95 ? 16.975 1.983 -23.802 1.00 91.94 95 PRO A CA 1
ATOM 728 C C . PRO A 1 95 ? 18.143 1.429 -24.631 1.00 91.94 95 PRO A C 1
ATOM 730 O O . PRO A 1 95 ? 19.205 2.044 -24.704 1.00 91.94 95 PRO A O 1
ATOM 733 N N . GLY A 1 96 ? 17.944 0.262 -25.248 1.00 93.19 96 GLY A N 1
ATOM 734 C CA . GLY A 1 96 ? 18.975 -0.436 -26.016 1.00 93.19 96 GLY A CA 1
ATOM 735 C C . GLY A 1 96 ? 18.663 -1.923 -26.236 1.00 93.19 96 GLY A C 1
ATOM 736 O O . GLY A 1 96 ? 17.578 -2.383 -25.871 1.00 93.19 96 GLY A O 1
ATOM 737 N N . PRO A 1 97 ? 19.605 -2.690 -26.821 1.00 96.44 97 PRO A N 1
ATOM 738 C CA . PRO A 1 97 ? 19.418 -4.113 -27.120 1.00 96.44 97 PRO A CA 1
ATOM 739 C C . PRO A 1 97 ? 19.029 -4.958 -25.900 1.00 96.44 97 PRO A C 1
ATOM 741 O O . PRO A 1 97 ? 18.130 -5.784 -25.995 1.00 96.44 97 PRO A O 1
ATOM 744 N N . GLU A 1 98 ? 19.620 -4.688 -24.733 1.00 95.44 98 GLU A N 1
ATOM 745 C CA . GLU A 1 98 ? 19.306 -5.417 -23.499 1.00 95.44 98 GLU A CA 1
ATOM 746 C C . GLU A 1 98 ? 17.845 -5.219 -23.061 1.00 95.44 98 GLU A C 1
ATOM 748 O O . GLU A 1 98 ? 17.176 -6.176 -22.680 1.00 95.44 98 GLU A O 1
ATOM 753 N N . MET A 1 99 ? 17.308 -3.997 -23.171 1.00 96.00 99 MET A N 1
ATOM 754 C CA . MET A 1 99 ? 15.889 -3.743 -22.898 1.00 96.00 99 MET A CA 1
ATOM 755 C C . MET A 1 99 ? 14.989 -4.510 -23.867 1.00 96.00 99 MET A C 1
ATOM 757 O O . MET A 1 99 ? 13.951 -5.020 -23.452 1.00 96.00 99 MET A O 1
ATOM 761 N N . ILE A 1 100 ? 15.373 -4.604 -25.143 1.00 96.50 100 ILE A N 1
ATOM 762 C CA . ILE A 1 100 ? 14.620 -5.374 -26.142 1.00 96.50 100 ILE A CA 1
ATOM 763 C C . ILE A 1 100 ? 14.602 -6.856 -25.758 1.00 96.50 100 ILE A C 1
ATOM 765 O O . ILE A 1 100 ? 13.553 -7.495 -25.846 1.00 96.50 100 ILE A O 1
ATOM 769 N N . ASP A 1 101 ? 15.727 -7.400 -25.299 1.00 97.56 101 ASP A N 1
ATOM 770 C CA . ASP A 1 101 ? 15.803 -8.797 -24.873 1.00 97.56 101 ASP A CA 1
ATOM 771 C C . ASP A 1 101 ? 14.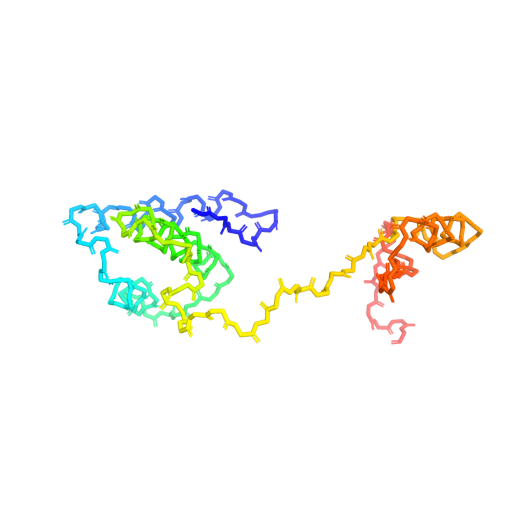988 -9.046 -23.595 1.00 97.56 101 ASP A C 1
ATOM 773 O O . ASP A 1 101 ? 14.228 -10.014 -23.543 1.00 97.56 101 ASP A O 1
ATOM 777 N N . GLN A 1 102 ? 15.026 -8.133 -22.617 1.00 96.69 102 GLN A N 1
ATOM 778 C CA . GLN A 1 102 ? 14.137 -8.186 -21.447 1.00 96.69 102 GLN A CA 1
ATOM 779 C C . GLN A 1 102 ? 12.656 -8.105 -21.848 1.00 96.69 102 GLN A C 1
ATOM 781 O O . GLN A 1 102 ? 11.831 -8.859 -21.339 1.00 96.69 102 GLN A O 1
ATOM 786 N N . ALA A 1 103 ? 12.299 -7.223 -22.784 1.00 96.94 103 ALA A N 1
ATOM 787 C CA . ALA A 1 103 ? 10.929 -7.104 -23.273 1.00 96.94 103 ALA A CA 1
ATOM 788 C C . ALA A 1 103 ? 10.456 -8.399 -23.952 1.00 96.94 103 ALA A C 1
ATOM 790 O O . ALA A 1 103 ? 9.345 -8.854 -23.687 1.00 96.94 103 ALA A O 1
ATOM 791 N N . LYS A 1 104 ? 11.304 -9.042 -24.768 1.00 97.44 104 LYS A N 1
ATOM 792 C CA . LYS A 1 104 ? 10.999 -10.351 -25.373 1.00 97.44 104 LYS A CA 1
ATOM 793 C C . LYS A 1 104 ? 10.788 -11.435 -24.317 1.00 97.44 104 LYS A C 1
ATOM 795 O O . LYS A 1 104 ? 9.830 -12.190 -24.441 1.00 97.44 104 LYS A O 1
ATOM 800 N N . GLN A 1 105 ? 11.615 -11.472 -23.269 1.00 97.38 105 GLN A N 1
ATOM 801 C CA . GLN A 1 105 ? 11.434 -12.404 -22.147 1.00 97.38 105 GLN A CA 1
ATOM 802 C C . GLN A 1 105 ? 10.092 -12.182 -21.437 1.00 97.38 105 GLN A C 1
ATOM 804 O O . GLN A 1 105 ? 9.421 -13.143 -21.071 1.00 97.38 105 GLN A O 1
ATOM 809 N N . LEU A 1 106 ? 9.665 -10.925 -21.269 1.00 97.12 106 LEU A N 1
ATOM 810 C CA . LEU A 1 106 ? 8.350 -10.617 -20.703 1.00 97.12 106 LEU A CA 1
ATOM 811 C C . LEU A 1 106 ? 7.214 -11.097 -21.618 1.00 97.12 106 LEU A C 1
ATOM 813 O O . LEU A 1 106 ? 6.263 -11.702 -21.126 1.00 97.12 106 LEU A O 1
ATOM 817 N N . VAL A 1 107 ? 7.318 -10.891 -22.935 1.00 97.19 107 VAL A N 1
ATOM 818 C CA . VAL A 1 107 ? 6.331 -11.428 -23.891 1.00 97.19 107 VAL A CA 1
ATOM 819 C C . VAL A 1 107 ? 6.269 -12.956 -23.810 1.00 97.19 107 VAL A C 1
ATOM 821 O O . VAL A 1 107 ? 5.179 -13.515 -23.722 1.00 97.19 107 VAL A O 1
ATOM 824 N N . GLU A 1 108 ? 7.419 -13.633 -23.791 1.00 97.94 108 GLU A N 1
ATOM 825 C CA . GLU A 1 108 ? 7.502 -15.096 -23.681 1.00 97.94 108 GLU A CA 1
ATOM 826 C C . GLU A 1 108 ? 6.903 -15.615 -22.364 1.00 97.94 108 GLU A C 1
ATOM 828 O O . GLU A 1 108 ? 6.205 -16.627 -22.353 1.00 97.94 108 GLU A O 1
ATOM 833 N N . ALA A 1 109 ? 7.082 -14.876 -21.266 1.00 96.62 10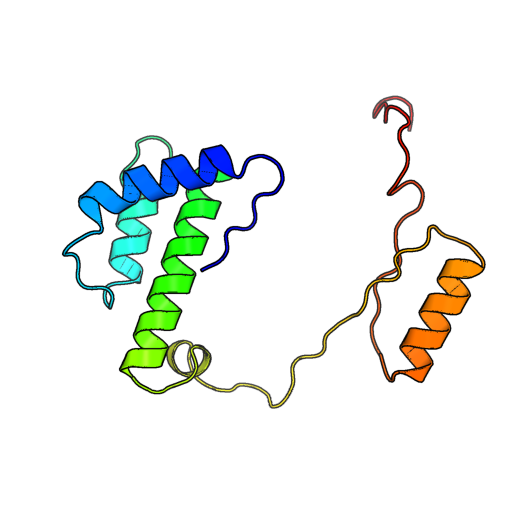9 ALA A N 1
ATOM 834 C CA . ALA A 1 109 ? 6.459 -15.162 -19.975 1.00 96.62 109 ALA A CA 1
ATOM 835 C C . ALA A 1 109 ? 4.950 -14.825 -19.914 1.00 96.62 109 ALA A C 1
ATOM 837 O O . ALA A 1 109 ? 4.335 -14.966 -18.856 1.00 96.62 109 ALA A O 1
ATOM 838 N N . GLY A 1 110 ? 4.340 -14.391 -21.024 1.00 96.12 110 GLY A N 1
ATOM 839 C CA . GLY A 1 110 ? 2.900 -14.143 -21.137 1.00 96.12 110 GLY A CA 1
ATOM 840 C C . GLY A 1 110 ? 2.449 -12.752 -20.686 1.00 96.12 110 GLY A C 1
ATOM 841 O O . GLY A 1 110 ? 1.254 -12.531 -20.475 1.00 96.12 110 GLY A O 1
ATOM 842 N N . TRP A 1 111 ? 3.374 -11.801 -20.524 1.00 97.06 111 TRP A N 1
ATOM 843 C CA . TRP A 1 111 ? 3.020 -10.423 -20.191 1.00 97.06 111 TRP A CA 1
ATOM 844 C C . TRP A 1 111 ? 2.460 -9.691 -21.408 1.00 97.06 111 TRP A C 1
ATOM 846 O O . TRP A 1 111 ? 3.151 -9.468 -22.399 1.00 97.06 111 TRP A O 1
ATOM 856 N N . ASN A 1 112 ? 1.221 -9.219 -21.277 1.00 94.25 112 ASN A N 1
ATOM 857 C CA . ASN A 1 112 ? 0.542 -8.425 -22.306 1.00 94.25 112 ASN A CA 1
ATOM 858 C C . ASN A 1 112 ? 0.673 -6.908 -22.083 1.00 94.25 112 ASN A C 1
ATOM 860 O O . ASN A 1 112 ? 0.241 -6.118 -22.920 1.00 94.25 112 ASN A O 1
ATOM 864 N N . ALA A 1 113 ? 1.247 -6.491 -20.952 1.00 96.19 113 ALA A N 1
ATOM 865 C CA . ALA A 1 113 ? 1.524 -5.099 -20.622 1.00 96.19 113 ALA A CA 1
ATOM 866 C C . ALA A 1 113 ? 2.886 -4.992 -19.926 1.00 96.19 113 ALA A C 1
ATOM 868 O O . ALA A 1 113 ? 3.197 -5.761 -19.014 1.00 96.19 113 ALA A O 1
ATOM 869 N N . MET A 1 114 ? 3.695 -4.018 -20.339 1.00 95.81 114 MET A N 1
ATOM 870 C CA . MET A 1 114 ? 4.995 -3.744 -19.731 1.00 95.81 114 MET A CA 1
ATOM 871 C C . MET A 1 114 ? 5.318 -2.253 -19.745 1.00 95.81 114 MET A C 1
ATOM 873 O O . MET A 1 114 ? 4.864 -1.510 -20.615 1.00 95.81 114 MET A O 1
ATOM 877 N N . ARG A 1 115 ? 6.129 -1.826 -18.780 1.00 95.38 115 ARG A N 1
ATOM 878 C CA . ARG A 1 115 ? 6.710 -0.488 -18.698 1.00 95.38 115 ARG A CA 1
ATOM 879 C C . ARG A 1 115 ? 8.186 -0.564 -19.068 1.00 95.38 115 ARG A C 1
ATOM 881 O O . ARG A 1 115 ? 8.938 -1.323 -18.460 1.00 95.38 115 ARG A O 1
ATOM 888 N N . LEU A 1 116 ? 8.598 0.266 -20.018 1.00 93.62 116 LEU A N 1
ATOM 889 C CA . LEU A 1 116 ? 10.002 0.416 -20.381 1.00 93.62 116 LEU A CA 1
ATOM 890 C C . LEU A 1 116 ? 10.674 1.462 -19.488 1.00 93.62 116 LEU A C 1
ATOM 892 O O . LEU A 1 116 ? 10.060 2.474 -19.139 1.00 93.62 116 LEU A O 1
ATOM 896 N N . SER A 1 117 ? 11.925 1.211 -19.103 1.00 88.25 117 SER A N 1
ATOM 897 C CA . SER A 1 117 ? 12.705 2.180 -18.328 1.00 88.25 117 SER A CA 1
ATOM 898 C C . SER A 1 117 ? 13.049 3.400 -19.190 1.00 88.25 117 SER A C 1
ATOM 900 O O . SER A 1 117 ? 13.475 3.236 -20.334 1.00 88.25 117 SER A O 1
ATOM 902 N N . PRO A 1 118 ? 12.877 4.632 -18.683 1.00 84.81 118 PRO A N 1
ATOM 903 C CA . PRO A 1 118 ? 13.203 5.820 -19.457 1.00 84.81 118 PRO A CA 1
ATOM 904 C C . PRO A 1 118 ? 14.719 5.955 -19.652 1.00 84.81 118 PRO A C 1
ATOM 906 O O . PRO A 1 118 ? 15.523 5.497 -18.832 1.00 84.81 118 PRO A O 1
ATOM 909 N N . SER A 1 119 ? 15.123 6.629 -20.729 1.00 82.75 119 SER A N 1
ATOM 910 C CA . SER A 1 119 ? 16.515 7.042 -20.925 1.00 82.75 119 SER A CA 1
ATOM 911 C C . SER A 1 119 ? 16.998 7.887 -19.747 1.00 82.75 119 SER A C 1
ATOM 913 O O . SER A 1 119 ? 16.264 8.740 -19.255 1.00 82.75 119 SER A O 1
ATOM 915 N N . GLY A 1 120 ? 18.237 7.664 -19.303 1.00 76.12 120 GLY A N 1
ATOM 916 C CA . GLY A 1 120 ? 18.838 8.457 -18.229 1.00 76.12 120 GLY A CA 1
ATOM 917 C C . GLY A 1 120 ? 18.309 8.157 -16.823 1.00 76.12 120 GLY A C 1
ATOM 918 O O . GLY A 1 120 ? 18.703 8.848 -15.892 1.00 76.12 120 GLY A O 1
ATOM 919 N N . HIS A 1 121 ? 17.483 7.118 -16.621 1.00 72.50 121 HIS A N 1
ATOM 920 C CA . HIS A 1 121 ? 16.954 6.772 -15.291 1.00 72.50 121 HIS A CA 1
ATOM 921 C C . HIS A 1 121 ? 18.047 6.537 -14.232 1.00 72.50 121 HIS A C 1
ATOM 923 O O . HIS A 1 121 ? 17.868 6.876 -13.068 1.00 72.50 121 HIS A O 1
ATOM 929 N N . GLY A 1 122 ? 19.182 5.968 -14.648 1.00 70.00 122 GLY A N 1
ATOM 930 C CA . GLY A 1 122 ? 20.365 5.764 -13.809 1.00 70.00 122 GLY A CA 1
ATOM 931 C C . GLY A 1 122 ? 21.461 6.815 -13.998 1.00 70.00 122 GLY A C 1
ATOM 932 O O . GLY A 1 122 ? 22.578 6.589 -13.530 1.00 70.00 122 GLY A O 1
ATOM 933 N N . SER A 1 123 ? 21.192 7.913 -14.718 1.00 75.94 123 SER A N 1
ATOM 934 C CA . SER A 1 123 ? 22.192 8.967 -14.892 1.00 75.94 123 SER A CA 1
ATOM 935 C C . SER A 1 123 ? 22.544 9.567 -13.530 1.00 75.94 123 SER A C 1
ATOM 937 O O . SER A 1 123 ? 21.678 9.831 -12.695 1.00 75.94 123 SER A O 1
ATOM 939 N N . LYS A 1 124 ? 23.847 9.740 -13.306 1.00 74.25 124 LYS A N 1
ATOM 940 C CA . LYS A 1 124 ? 24.397 10.477 -12.162 1.00 74.25 124 LYS A CA 1
ATOM 941 C C . LYS A 1 124 ? 24.710 11.927 -12.527 1.00 74.25 124 LYS A C 1
ATOM 943 O O . LYS A 1 124 ? 25.223 12.658 -11.682 1.00 74.25 124 LYS A O 1
ATOM 948 N N . ASP A 1 125 ? 24.447 12.312 -13.772 1.00 81.94 125 ASP A N 1
ATOM 949 C CA . ASP A 1 125 ? 24.679 13.661 -14.254 1.00 81.94 125 ASP A CA 1
ATOM 950 C C . ASP A 1 125 ? 23.685 14.603 -13.572 1.00 81.94 125 ASP A C 1
ATOM 952 O O . ASP A 1 125 ? 22.532 14.248 -13.303 1.00 81.94 125 ASP A O 1
ATOM 956 N N . LEU A 1 126 ? 24.146 15.809 -13.246 1.00 72.62 126 LEU A N 1
ATOM 957 C CA . LEU A 1 126 ? 23.282 16.829 -12.673 1.00 72.62 126 LEU A CA 1
ATOM 958 C C . LEU A 1 126 ? 22.269 17.253 -13.742 1.00 72.62 126 LEU A C 1
ATOM 960 O O . LEU A 1 126 ? 22.639 17.869 -14.735 1.00 72.62 126 LEU A O 1
ATOM 964 N N . TYR A 1 127 ? 20.994 16.929 -13.538 1.00 72.25 127 TYR A N 1
ATOM 965 C CA . TYR A 1 127 ? 19.916 17.444 -14.377 1.00 72.25 127 TYR A CA 1
ATOM 966 C C . TYR A 1 127 ? 19.744 18.948 -14.115 1.00 72.25 127 TYR A C 1
ATOM 968 O O . TYR A 1 127 ? 19.305 19.331 -13.029 1.00 72.25 127 TYR A O 1
ATOM 976 N N . GLU A 1 128 ? 20.094 19.786 -15.094 1.00 78.44 128 GLU A N 1
ATOM 977 C CA . GLU A 1 128 ? 19.868 21.235 -15.082 1.00 78.44 128 GLU A CA 1
ATOM 978 C C . GLU A 1 128 ? 18.589 21.563 -15.880 1.00 78.44 128 GLU A C 1
ATOM 980 O O . GLU A 1 128 ? 18.601 21.531 -17.110 1.00 78.44 128 GLU A O 1
ATOM 985 N N . PRO A 1 129 ? 17.463 21.894 -15.220 1.00 69.81 129 PRO A N 1
ATOM 986 C CA . PRO A 1 129 ? 16.173 22.074 -15.891 1.00 69.81 129 PRO A CA 1
ATOM 987 C C . PRO A 1 129 ? 16.110 23.257 -16.867 1.00 69.81 129 PRO A C 1
ATOM 989 O O . PRO A 1 129 ? 15.103 23.413 -17.548 1.00 69.81 129 PRO A O 1
ATOM 992 N N . ARG A 1 130 ? 17.121 24.133 -16.886 1.00 78.06 130 ARG A N 1
ATOM 993 C CA . ARG A 1 130 ? 17.176 25.326 -17.749 1.00 78.06 130 ARG A CA 1
ATOM 994 C C . ARG A 1 130 ? 17.841 25.075 -19.106 1.00 78.06 130 ARG A C 1
ATOM 996 O O . ARG A 1 130 ? 17.844 25.978 -19.936 1.00 78.06 130 ARG A O 1
ATOM 1003 N N . GLU A 1 131 ? 18.425 23.898 -19.315 1.00 74.56 131 GLU A N 1
ATOM 1004 C CA . GLU A 1 131 ? 19.185 23.561 -20.528 1.00 74.56 131 GLU A CA 1
ATOM 1005 C C . GLU A 1 131 ? 18.366 22.776 -21.576 1.00 74.56 131 GLU A C 1
ATOM 1007 O O . GLU A 1 131 ? 18.881 22.479 -22.656 1.00 74.56 131 GLU A O 1
ATOM 1012 N N . HIS A 1 132 ? 17.088 22.480 -21.295 1.00 57.50 132 HIS A N 1
ATOM 1013 C CA . HIS A 1 132 ? 16.172 21.726 -22.162 1.00 57.50 132 HIS A CA 1
ATOM 1014 C C . HIS A 1 132 ? 14.782 22.359 -22.255 1.00 57.50 132 HIS A C 1
ATOM 1016 O O . HIS A 1 132 ? 14.288 22.867 -21.224 1.00 57.50 132 HIS A O 1
#

Radius of gyration: 20.8 Å; chains: 1; bounding box: 43×40×50 Å

Secondary structure (DSSP, 8-state):
-----TT-HHHHHHHHHHHHHHHTTS-TT-HHHHHHHHHHSSSS---HHHHHHHHHHHHHHHHHHHHHHTS-HHHHTT--S-S-----EE--SPTTHHHHHHHHHHHHTT-S-EEPPPTTTT--S---TT--

Foldseek 3Di:
DAFDDPPCVVLLVVLLVVLCVPCPPDDLQPLVVSLCCQQPVDPDGDDRSSVRNSVVSSVVSLVVVCVVVVHDSVVVVVDDPDDDDQDEEEQPDAPDPSQVVVVVVCVVVVRPHYHYDYHCPVPPDDDDVVVD

Sequence (132 aa):
GESGLSGREKAVIGAIEHFSEWLLGKPAFQIGSLWQELYRSQYFEGGRVLVAAISAIDIALHDIKGKALQVPVYELLGGKQRDFILTFATTSAPPGPEMIDQAKQLVEAGWNAMRLSPSGHGSKDLYEPREH

pLDDT: mean 93.18, std 7.59, range [57.5, 98.75]